Protein AF-A0A4P5WQZ4-F1 (afdb_monomer)

pLDDT: mean 79.52, std 13.86, range [36.66, 94.31]

Structure (mmCIF, N/CA/C/O backbone):
data_AF-A0A4P5WQZ4-F1
#
_entry.id   AF-A0A4P5WQZ4-F1
#
loop_
_atom_site.group_PDB
_atom_site.id
_atom_site.type_symbol
_atom_site.label_atom_id
_atom_site.label_alt_id
_atom_site.label_comp_id
_atom_site.label_asym_id
_atom_site.label_entity_id
_atom_site.label_seq_id
_atom_site.pdbx_PDB_ins_code
_atom_site.Cartn_x
_atom_site.Cartn_y
_atom_site.Cartn_z
_atom_site.occupancy
_atom_site.B_iso_or_equiv
_atom_site.auth_seq_id
_atom_site.auth_comp_id
_atom_site.auth_asym_id
_atom_site.auth_atom_id
_atom_site.pdbx_PDB_model_num
ATOM 1 N N . MET A 1 1 ? 10.683 0.291 11.479 1.00 67.38 1 MET A N 1
ATOM 2 C CA . MET A 1 1 ? 11.027 1.361 10.521 1.00 67.38 1 MET A CA 1
ATOM 3 C C . MET A 1 1 ? 11.778 0.705 9.379 1.00 67.38 1 MET A C 1
ATOM 5 O O . MET A 1 1 ? 12.686 -0.060 9.674 1.00 67.38 1 MET A O 1
ATOM 9 N N . LEU A 1 2 ? 11.354 0.900 8.131 1.00 77.06 2 LEU A N 1
ATOM 10 C CA . LEU A 1 2 ? 12.003 0.316 6.955 1.00 77.06 2 LEU A CA 1
ATOM 11 C C . LEU A 1 2 ? 12.646 1.435 6.130 1.00 77.06 2 LEU A C 1
ATOM 13 O O . LEU A 1 2 ? 11.936 2.336 5.678 1.00 77.06 2 LEU A O 1
ATOM 17 N N . HIS A 1 3 ? 13.962 1.367 5.954 1.00 73.44 3 HIS A N 1
ATOM 18 C CA . HIS A 1 3 ? 14.738 2.238 5.067 1.00 73.44 3 HIS A CA 1
ATOM 19 C C . HIS A 1 3 ? 14.885 1.608 3.675 1.00 73.44 3 HIS A C 1
ATOM 21 O O . HIS A 1 3 ? 14.530 0.447 3.486 1.00 73.44 3 HIS A O 1
ATOM 27 N N . ASP A 1 4 ? 15.341 2.392 2.697 1.00 62.53 4 ASP A N 1
ATOM 28 C CA . ASP A 1 4 ? 15.613 1.963 1.316 1.00 62.53 4 ASP A CA 1
ATOM 29 C C . ASP A 1 4 ? 14.402 1.410 0.552 1.00 62.53 4 ASP A C 1
ATOM 31 O O . ASP A 1 4 ? 14.519 0.695 -0.447 1.00 62.53 4 ASP A O 1
ATOM 35 N N . THR A 1 5 ? 13.199 1.808 0.974 1.00 59.41 5 THR A N 1
ATOM 36 C CA . THR A 1 5 ? 11.939 1.377 0.344 1.00 59.41 5 THR A CA 1
ATOM 37 C C . THR A 1 5 ? 11.738 1.934 -1.068 1.00 59.41 5 THR A C 1
ATOM 39 O O . THR A 1 5 ? 10.825 1.495 -1.764 1.00 59.41 5 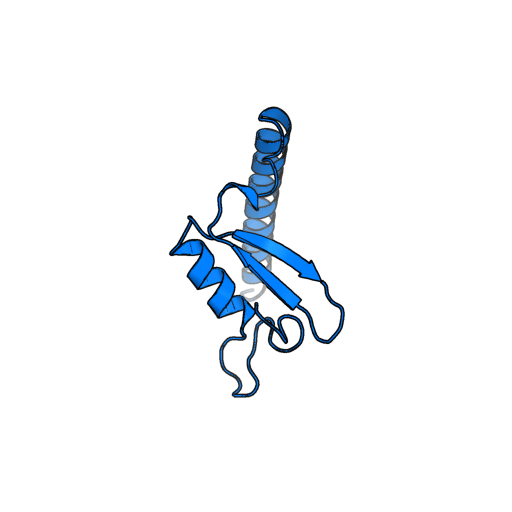THR A O 1
ATOM 42 N N . ARG A 1 6 ? 12.598 2.860 -1.518 1.00 62.22 6 ARG A N 1
ATOM 43 C CA . ARG A 1 6 ? 12.656 3.346 -2.905 1.00 62.22 6 ARG A CA 1
ATOM 44 C C . ARG A 1 6 ? 13.769 2.698 -3.733 1.00 62.22 6 ARG A C 1
ATOM 46 O O . ARG A 1 6 ? 13.624 2.647 -4.947 1.00 62.22 6 ARG A O 1
ATOM 53 N N . ILE A 1 7 ? 14.869 2.245 -3.131 1.00 56.38 7 ILE A N 1
ATOM 54 C CA . ILE A 1 7 ? 15.969 1.628 -3.897 1.00 56.38 7 ILE A CA 1
ATOM 55 C C . ILE A 1 7 ? 15.610 0.184 -4.251 1.00 56.38 7 ILE A C 1
ATOM 57 O O . ILE A 1 7 ? 15.745 -0.216 -5.403 1.00 56.38 7 ILE A O 1
ATOM 61 N N . PHE A 1 8 ? 15.060 -0.570 -3.298 1.00 59.66 8 PHE A N 1
ATOM 62 C CA . PHE A 1 8 ? 14.731 -1.985 -3.484 1.00 59.66 8 PHE A CA 1
ATOM 63 C C . PHE A 1 8 ? 13.217 -2.199 -3.539 1.00 59.66 8 PHE A C 1
ATOM 65 O O . PHE A 1 8 ? 12.628 -2.897 -2.713 1.00 59.66 8 PHE A O 1
ATOM 72 N N . VAL A 1 9 ? 12.561 -1.540 -4.499 1.00 62.69 9 VAL A N 1
ATOM 73 C CA . VAL A 1 9 ? 11.097 -1.586 -4.669 1.00 62.69 9 VAL A CA 1
ATOM 74 C C . VAL A 1 9 ? 10.666 -2.997 -5.063 1.00 62.69 9 VAL A C 1
ATOM 76 O O . VAL A 1 9 ? 9.964 -3.676 -4.320 1.00 62.69 9 VAL A O 1
ATOM 79 N N . GLU A 1 10 ? 11.109 -3.464 -6.226 1.00 66.06 10 GLU A N 1
ATOM 80 C CA . GLU A 1 10 ? 10.692 -4.766 -6.760 1.00 66.06 10 GLU A CA 1
ATOM 81 C C . GLU A 1 10 ? 11.853 -5.754 -6.856 1.00 66.06 10 GLU A C 1
ATOM 83 O O . GLU A 1 10 ? 11.624 -6.962 -6.848 1.00 66.06 10 GLU A O 1
ATOM 88 N N . ARG A 1 11 ? 13.094 -5.255 -6.832 1.00 72.81 11 ARG A N 1
ATOM 89 C CA . ARG A 1 11 ? 14.314 -6.056 -6.915 1.00 72.81 11 ARG A CA 1
ATOM 90 C C . ARG A 1 11 ? 15.314 -5.635 -5.838 1.00 72.81 11 ARG A C 1
ATOM 92 O O . ARG A 1 11 ? 15.504 -4.438 -5.649 1.00 72.81 11 ARG A O 1
ATOM 99 N N . GLY A 1 12 ? 15.877 -6.599 -5.118 1.00 73.88 12 GLY A N 1
ATOM 100 C CA . GLY A 1 12 ? 16.951 -6.442 -4.138 1.00 73.88 12 GLY A CA 1
ATOM 101 C C . GLY A 1 12 ? 18.329 -6.339 -4.798 1.00 73.88 12 GLY A C 1
ATOM 102 O O . GLY A 1 12 ? 18.467 -6.566 -6.001 1.00 73.88 12 GLY A O 1
ATOM 103 N N . GLU A 1 13 ? 19.350 -5.996 -4.011 1.00 68.12 13 GLU A N 1
ATOM 104 C CA . GLU A 1 13 ? 20.749 -5.879 -4.463 1.00 68.12 13 GLU A CA 1
ATOM 105 C C . GLU A 1 13 ? 21.325 -7.215 -4.955 1.00 68.12 13 GLU A C 1
ATOM 107 O O . GLU A 1 13 ? 22.114 -7.261 -5.893 1.00 68.12 13 GLU A O 1
ATOM 112 N N . ASP A 1 14 ? 20.849 -8.315 -4.374 1.00 76.00 14 ASP A N 1
ATOM 113 C CA . ASP A 1 14 ? 21.150 -9.700 -4.744 1.00 76.00 14 ASP A CA 1
ATOM 114 C C . ASP A 1 14 ? 20.408 -10.175 -6.010 1.00 76.00 14 ASP A C 1
ATOM 116 O O . ASP A 1 14 ? 20.553 -11.319 -6.443 1.00 76.00 14 ASP A O 1
ATOM 120 N N . GLY A 1 15 ? 19.589 -9.308 -6.613 1.00 74.44 15 GLY A N 1
ATOM 121 C CA . GLY A 1 15 ? 18.764 -9.623 -7.772 1.00 74.44 15 GLY A CA 1
ATOM 122 C C . GLY A 1 15 ? 17.449 -10.340 -7.449 1.00 74.44 15 GLY A C 1
ATOM 123 O O . GLY A 1 15 ? 16.679 -10.565 -8.391 1.00 74.44 15 GLY A O 1
ATOM 124 N N . GLY A 1 16 ? 17.177 -10.653 -6.174 1.00 79.06 16 GLY A N 1
ATOM 125 C CA . GLY A 1 16 ? 15.932 -11.248 -5.675 1.00 79.06 16 GLY A CA 1
ATOM 126 C C . GLY A 1 16 ? 14.804 -10.224 -5.470 1.00 79.06 16 GLY A C 1
ATOM 127 O O . GLY A 1 16 ? 14.939 -9.072 -5.878 1.00 79.06 16 GLY A O 1
ATOM 128 N N . PRO A 1 17 ? 13.655 -10.603 -4.878 1.00 79.12 17 PRO A N 1
ATOM 129 C CA . PRO A 1 17 ? 12.555 -9.674 -4.615 1.00 79.12 17 PRO A CA 1
ATOM 130 C C . PRO A 1 17 ? 12.943 -8.545 -3.650 1.00 79.12 17 PRO A C 1
ATOM 132 O O . PRO A 1 17 ? 13.518 -8.783 -2.592 1.00 79.12 17 PRO A O 1
ATOM 135 N N . GLY A 1 18 ? 12.576 -7.312 -3.999 1.00 81.94 18 GLY A N 1
ATOM 136 C CA . GLY A 1 18 ? 12.867 -6.127 -3.19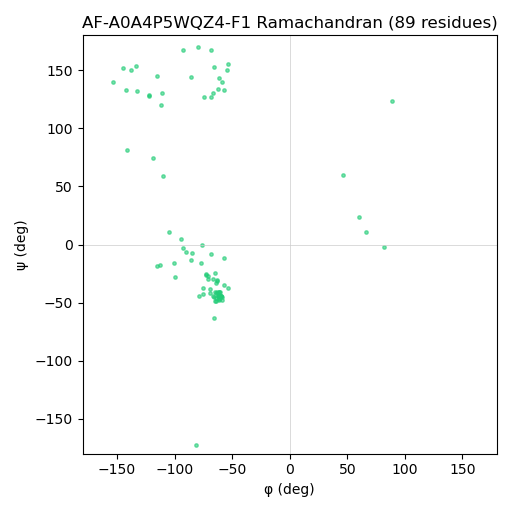0 1.00 81.94 18 GLY A CA 1
ATOM 137 C C . GLY A 1 18 ? 12.102 -6.059 -1.859 1.00 81.94 18 GLY A C 1
ATOM 138 O O . GLY A 1 18 ? 11.111 -6.758 -1.626 1.00 81.94 18 GLY A O 1
ATOM 139 N N . LEU A 1 19 ? 12.522 -5.139 -0.990 1.00 81.31 19 LEU A N 1
ATOM 140 C CA . LEU A 1 19 ? 11.962 -4.926 0.345 1.00 81.31 19 LEU A CA 1
ATOM 141 C C . LEU A 1 19 ? 10.455 -4.622 0.330 1.00 81.31 19 LEU A C 1
ATOM 143 O O . LEU A 1 19 ? 9.727 -5.067 1.221 1.00 81.31 19 LEU A O 1
ATOM 147 N N . LEU A 1 20 ? 9.949 -3.906 -0.684 1.00 81.31 20 LEU A N 1
ATOM 148 C CA . LEU A 1 20 ? 8.507 -3.652 -0.774 1.00 81.31 20 LEU A CA 1
ATOM 149 C C . LEU A 1 20 ? 7.707 -4.908 -1.130 1.00 81.31 20 LEU A C 1
ATOM 151 O O . LEU A 1 20 ? 6.553 -5.009 -0.713 1.00 81.31 20 LEU A O 1
ATOM 155 N N . VAL A 1 21 ? 8.286 -5.884 -1.832 1.00 85.44 21 VAL A N 1
ATOM 156 C CA . VAL A 1 21 ? 7.617 -7.169 -2.093 1.00 85.44 21 VAL A CA 1
ATOM 157 C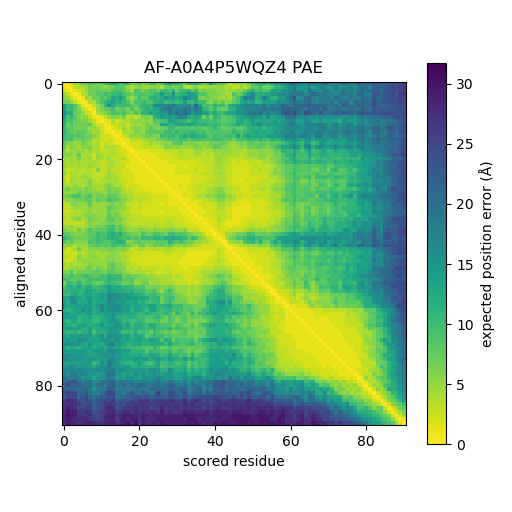 C . VAL A 1 21 ? 7.389 -7.910 -0.776 1.00 85.44 21 VAL A C 1
ATOM 159 O O . VAL A 1 21 ? 6.258 -8.308 -0.480 1.00 85.44 21 VAL A O 1
ATOM 162 N N . ALA A 1 22 ? 8.430 -8.005 0.055 1.00 85.25 22 ALA A N 1
ATOM 163 C CA . ALA A 1 22 ? 8.341 -8.609 1.382 1.00 85.25 22 ALA A CA 1
ATOM 164 C C . ALA A 1 22 ? 7.358 -7.849 2.287 1.00 85.25 22 ALA A C 1
ATOM 166 O O . ALA A 1 22 ? 6.495 -8.460 2.921 1.00 85.25 22 ALA A O 1
ATOM 167 N N . LEU A 1 23 ? 7.411 -6.512 2.290 1.00 87.94 23 LEU A N 1
ATOM 168 C CA . LEU A 1 23 ? 6.492 -5.686 3.074 1.00 87.94 23 LEU A CA 1
ATOM 169 C C . LEU A 1 23 ? 5.029 -5.885 2.648 1.00 87.94 23 LEU A C 1
ATOM 171 O O . LEU A 1 23 ? 4.152 -6.031 3.502 1.00 87.94 23 LEU A O 1
ATOM 175 N N . ARG A 1 24 ? 4.747 -5.934 1.337 1.00 88.19 24 ARG A N 1
ATOM 176 C CA . ARG A 1 24 ? 3.396 -6.207 0.813 1.00 88.19 24 ARG A CA 1
ATOM 177 C C . ARG A 1 24 ? 2.902 -7.589 1.250 1.00 88.19 24 ARG A C 1
ATOM 179 O O . ARG A 1 24 ? 1.722 -7.720 1.570 1.00 88.19 24 ARG A O 1
ATOM 186 N N . ALA A 1 25 ? 3.760 -8.609 1.234 1.00 89.38 25 ALA A N 1
ATOM 187 C CA . ALA A 1 25 ? 3.401 -9.955 1.683 1.00 89.38 25 ALA A CA 1
ATOM 188 C C . ALA A 1 25 ? 3.112 -9.981 3.194 1.00 89.38 25 ALA A C 1
ATOM 190 O O . ALA A 1 25 ? 2.072 -10.487 3.617 1.00 89.38 25 ALA A O 1
ATOM 191 N N . PHE A 1 26 ? 3.971 -9.342 3.991 1.00 91.31 26 PHE A N 1
ATOM 192 C CA . PHE A 1 26 ? 3.809 -9.230 5.439 1.00 91.31 26 PHE A CA 1
ATOM 193 C C . PHE A 1 26 ? 2.496 -8.537 5.827 1.00 91.31 26 PHE A C 1
ATOM 195 O O . PHE A 1 26 ? 1.743 -9.052 6.651 1.00 91.31 26 PHE A O 1
ATOM 202 N N . LEU A 1 27 ? 2.175 -7.397 5.206 1.00 91.25 27 LEU A N 1
ATOM 203 C CA . LEU A 1 27 ? 0.947 -6.652 5.509 1.00 91.25 27 LEU A CA 1
ATOM 204 C C . LEU A 1 27 ? -0.325 -7.412 5.103 1.00 91.25 27 LEU A C 1
ATOM 206 O O . LEU A 1 27 ? -1.351 -7.271 5.766 1.00 91.25 27 LEU A O 1
ATOM 210 N N . ARG A 1 28 ? -0.262 -8.254 4.061 1.00 89.44 28 ARG A N 1
ATOM 211 C CA . ARG A 1 28 ? -1.367 -9.159 3.697 1.00 89.44 28 ARG A CA 1
ATOM 212 C C . ARG A 1 28 ? -1.559 -10.275 4.721 1.00 89.44 28 ARG A C 1
ATOM 214 O O . ARG A 1 28 ? -2.695 -10.634 5.012 1.00 89.44 28 ARG A O 1
ATOM 221 N N . GLN A 1 29 ? -0.469 -10.810 5.267 1.00 94.31 29 GLN A N 1
ATOM 222 C CA . GLN A 1 29 ? -0.521 -11.881 6.261 1.00 94.31 29 GLN A CA 1
ATOM 223 C C . GLN A 1 29 ? -0.943 -11.369 7.647 1.00 94.31 29 GLN A C 1
ATOM 225 O O . GLN A 1 29 ? -1.694 -12.038 8.356 1.00 94.31 29 GLN A O 1
ATOM 230 N N . PHE A 1 30 ? -0.502 -10.170 8.035 1.00 92.56 30 PHE A N 1
ATOM 231 C CA . PHE A 1 30 ? -0.729 -9.615 9.367 1.00 92.56 30 PHE A CA 1
ATOM 232 C C . PHE A 1 30 ? -1.527 -8.308 9.327 1.00 92.56 30 PHE A C 1
ATOM 234 O O . PHE A 1 30 ? -1.011 -7.236 9.636 1.00 92.56 30 PHE A O 1
ATOM 241 N N . LEU A 1 31 ? -2.835 -8.422 9.074 1.00 86.62 31 LEU A N 1
ATOM 242 C CA . LEU A 1 31 ? -3.787 -7.304 8.901 1.00 86.62 31 LEU A CA 1
ATOM 243 C C . LEU A 1 31 ? -3.888 -6.314 10.081 1.00 86.62 31 LEU A C 1
ATOM 245 O O . LEU A 1 31 ? -4.506 -5.254 9.974 1.00 86.62 31 LEU A O 1
ATOM 249 N N . LYS A 1 32 ? -3.309 -6.646 11.241 1.00 89.44 32 LYS A N 1
ATOM 250 C CA . LYS A 1 32 ? -3.224 -5.711 12.372 1.00 89.44 32 LYS A CA 1
ATOM 251 C C . LYS A 1 32 ? -2.201 -4.602 12.121 1.00 89.44 32 LYS A C 1
ATOM 253 O O . LYS A 1 32 ? -2.371 -3.533 12.702 1.00 89.44 32 LYS A O 1
ATOM 258 N N . TRP A 1 33 ? -1.204 -4.841 11.275 1.00 91.94 33 TRP A N 1
ATOM 259 C CA . TRP A 1 33 ? -0.199 -3.860 10.887 1.00 91.94 33 TRP A CA 1
ATOM 260 C C . TRP A 1 33 ? -0.677 -3.008 9.716 1.00 91.94 33 TRP A C 1
ATOM 262 O O . TRP A 1 33 ? -1.344 -3.496 8.806 1.00 91.94 33 TRP A O 1
ATOM 272 N N . SER A 1 34 ? -0.304 -1.736 9.726 1.00 90.25 34 SER A N 1
ATOM 273 C CA . SER A 1 34 ? -0.580 -0.795 8.640 1.00 90.25 34 SER A CA 1
ATOM 274 C C . SER A 1 34 ? 0.575 0.180 8.477 1.00 90.25 34 SER A C 1
ATOM 276 O O . SER A 1 34 ? 1.268 0.487 9.446 1.00 90.25 34 SER A O 1
ATOM 278 N N . VAL A 1 35 ? 0.765 0.689 7.259 1.00 90.31 35 VAL A N 1
ATOM 279 C CA . VAL A 1 35 ? 1.658 1.826 7.008 1.00 90.31 35 VAL A CA 1
ATOM 280 C C . VAL A 1 35 ? 1.044 3.073 7.634 1.00 90.31 35 VAL A C 1
ATOM 282 O O . VAL A 1 35 ? -0.117 3.381 7.377 1.00 90.31 35 VAL A O 1
ATOM 285 N N . VAL A 1 36 ? 1.823 3.770 8.457 1.00 91.94 36 VAL A N 1
ATOM 286 C CA . VAL A 1 36 ? 1.405 5.000 9.155 1.00 91.94 36 VAL A CA 1
ATOM 287 C C . VAL A 1 36 ? 2.163 6.228 8.660 1.00 91.94 36 VAL A C 1
ATOM 289 O O . VAL A 1 36 ? 1.709 7.352 8.835 1.00 91.94 36 VAL A O 1
ATOM 292 N N . TYR A 1 37 ? 3.296 6.020 7.988 1.00 88.00 37 TYR A N 1
ATOM 293 C CA . TYR A 1 37 ? 4.055 7.078 7.337 1.00 88.00 37 TYR A CA 1
ATOM 294 C C . TYR A 1 37 ? 4.860 6.512 6.168 1.00 88.00 37 TYR A C 1
ATOM 296 O O . TYR A 1 37 ? 5.436 5.425 6.269 1.00 88.00 37 TYR A O 1
ATOM 304 N N . HIS A 1 38 ? 4.913 7.262 5.071 1.00 87.56 38 HIS A N 1
ATOM 305 C CA . HIS A 1 38 ? 5.758 6.961 3.925 1.00 87.56 38 HIS A CA 1
ATOM 306 C C . HIS A 1 38 ? 6.317 8.259 3.341 1.00 87.56 38 HIS A C 1
ATOM 308 O O . HIS A 1 38 ? 5.571 9.210 3.111 1.00 87.56 38 HIS A O 1
ATOM 314 N N . THR A 1 39 ? 7.619 8.290 3.076 1.00 86.38 39 THR A N 1
ATOM 315 C CA . THR A 1 39 ? 8.278 9.385 2.358 1.00 86.38 39 THR A CA 1
ATOM 316 C C . THR A 1 39 ? 9.276 8.828 1.362 1.00 86.38 39 THR A C 1
ATOM 318 O O . THR A 1 39 ? 9.865 7.771 1.577 1.00 86.38 39 THR A O 1
ATOM 321 N N . GLN A 1 40 ? 9.478 9.561 0.272 1.00 82.69 40 GLN A N 1
ATOM 322 C CA . GLN A 1 40 ? 10.458 9.226 -0.755 1.00 82.69 40 GLN A CA 1
ATOM 323 C C . GLN A 1 40 ? 11.841 9.847 -0.502 1.00 82.69 40 GLN A C 1
ATOM 325 O O . GLN A 1 40 ? 12.772 9.562 -1.256 1.00 82.69 40 GLN A O 1
ATOM 330 N N . ALA A 1 41 ? 11.974 10.700 0.519 1.00 79.94 41 ALA A N 1
ATOM 331 C CA . ALA A 1 41 ? 13.250 11.299 0.902 1.00 79.94 41 ALA A CA 1
ATOM 332 C C . ALA A 1 41 ? 14.236 10.234 1.417 1.00 79.94 41 ALA A C 1
ATOM 334 O O . ALA A 1 41 ? 13.807 9.208 1.947 1.00 79.94 41 ALA A O 1
ATOM 335 N N . ASN A 1 42 ? 15.543 10.490 1.268 1.00 69.19 42 ASN A N 1
ATOM 336 C CA . ASN A 1 42 ? 16.637 9.632 1.751 1.00 69.19 42 ASN A CA 1
ATOM 337 C C . ASN A 1 42 ? 16.423 8.146 1.424 1.00 69.19 42 ASN A C 1
ATOM 339 O O . ASN A 1 42 ? 16.302 7.318 2.322 1.00 69.19 42 ASN A O 1
ATOM 343 N N . HIS A 1 43 ? 16.314 7.826 0.131 1.00 71.25 43 HIS A N 1
ATOM 344 C CA . HIS A 1 43 ? 16.168 6.449 -0.367 1.00 71.25 43 HIS A CA 1
ATOM 345 C C . HIS A 1 43 ? 14.857 5.738 0.022 1.00 71.25 43 HIS A C 1
ATOM 347 O O . HIS A 1 43 ? 14.654 4.562 -0.283 1.00 71.25 43 HIS A O 1
ATOM 353 N N . GLY A 1 44 ? 13.899 6.486 0.568 1.00 78.88 44 GLY A N 1
ATOM 354 C CA . GLY A 1 44 ? 12.555 6.023 0.869 1.00 78.88 44 GLY A CA 1
ATOM 355 C C . GLY A 1 44 ? 12.448 5.424 2.265 1.00 78.88 44 GLY A C 1
ATOM 356 O O . GLY A 1 44 ? 13.098 4.432 2.590 1.00 78.88 44 GLY A O 1
ATOM 357 N N . LEU A 1 45 ? 11.539 5.964 3.067 1.00 85.06 45 LEU A N 1
ATOM 358 C CA . LEU A 1 45 ? 11.271 5.519 4.428 1.00 85.06 45 LEU A CA 1
ATOM 359 C C . LEU A 1 45 ? 9.801 5.130 4.564 1.00 85.06 45 LEU A C 1
ATOM 361 O O . LEU A 1 45 ? 8.909 5.923 4.266 1.00 85.06 45 LEU A O 1
ATOM 365 N N . THR A 1 46 ? 9.559 3.924 5.075 1.00 88.94 46 THR A N 1
ATOM 366 C CA . THR A 1 46 ? 8.220 3.446 5.429 1.00 88.94 46 THR A CA 1
ATOM 367 C C . THR A 1 46 ? 8.161 3.055 6.902 1.00 88.94 46 THR A C 1
ATOM 369 O O . THR A 1 46 ? 8.971 2.266 7.396 1.00 88.94 46 THR A O 1
ATOM 372 N N . VAL A 1 47 ? 7.172 3.582 7.621 1.00 89.50 47 VAL A N 1
ATOM 373 C CA . VAL A 1 47 ? 6.888 3.224 9.015 1.00 89.50 47 VAL A CA 1
ATOM 374 C C . VAL A 1 47 ? 5.578 2.450 9.062 1.00 89.50 47 VAL A C 1
ATOM 376 O O . VAL A 1 47 ? 4.570 2.885 8.505 1.00 89.50 47 VAL A O 1
ATOM 379 N N . ILE A 1 48 ? 5.598 1.304 9.741 1.00 92.69 48 ILE A N 1
ATOM 380 C 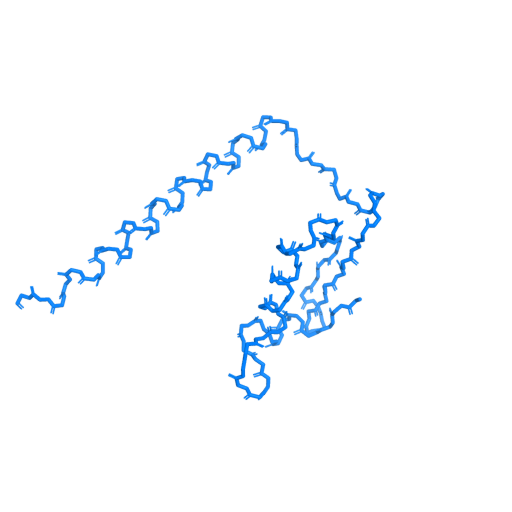CA . ILE A 1 48 ? 4.414 0.495 10.029 1.00 92.69 48 ILE A CA 1
ATOM 381 C C . ILE A 1 48 ? 4.160 0.457 11.533 1.00 92.69 48 ILE A C 1
ATOM 383 O O . ILE A 1 48 ? 5.111 0.419 12.315 1.00 92.69 48 ILE A O 1
ATOM 387 N N . SER A 1 49 ? 2.889 0.426 11.923 1.00 92.81 49 SER A N 1
ATOM 388 C CA . SER A 1 49 ? 2.460 0.260 13.315 1.00 92.81 49 SER A CA 1
ATOM 389 C C . SER A 1 49 ? 1.341 -0.772 13.418 1.00 92.81 49 SER A C 1
ATOM 391 O O . SER A 1 49 ? 0.591 -1.002 12.464 1.00 92.81 49 SER A O 1
ATOM 393 N N . ARG A 1 50 ? 1.249 -1.407 14.588 1.00 92.88 50 ARG A N 1
ATOM 394 C CA . ARG A 1 50 ? 0.145 -2.291 14.991 1.00 92.88 50 ARG A CA 1
ATOM 395 C C . ARG A 1 50 ? -0.841 -1.580 15.922 1.00 92.88 50 ARG A C 1
ATOM 397 O O . ARG A 1 50 ? -1.939 -2.096 16.133 1.00 92.88 50 ARG A O 1
ATOM 404 N N . ASP A 1 51 ? -0.452 -0.444 16.498 1.00 91.56 51 ASP A N 1
ATOM 405 C CA . ASP A 1 51 ? -1.305 0.318 17.404 1.00 91.56 51 ASP A CA 1
ATOM 406 C C . ASP A 1 51 ? -2.494 0.889 16.624 1.00 91.56 51 ASP A C 1
ATOM 408 O O . ASP A 1 51 ? -2.337 1.483 15.558 1.00 91.56 51 ASP A O 1
ATOM 412 N N . SER A 1 52 ? -3.704 0.685 17.139 1.00 86.00 52 SER A N 1
ATOM 413 C CA . SER A 1 52 ? -4.920 1.215 16.526 1.00 86.00 52 SER A CA 1
ATOM 414 C C . SER A 1 52 ? -4.972 2.741 16.525 1.00 86.00 52 SER A C 1
ATOM 416 O O . SER A 1 52 ? -5.665 3.303 15.683 1.00 86.00 52 SER A O 1
ATOM 418 N N . ARG A 1 53 ? -4.258 3.402 17.443 1.00 88.00 53 ARG A N 1
ATOM 419 C CA . ARG A 1 53 ? -4.213 4.868 17.561 1.00 88.00 53 ARG A CA 1
ATOM 420 C C . ARG A 1 53 ? -3.407 5.528 16.447 1.00 88.00 53 ARG A C 1
ATOM 422 O O . ARG A 1 53 ? -3.704 6.657 16.084 1.00 88.00 53 ARG A O 1
ATOM 429 N N . ASP A 1 54 ? -2.446 4.806 15.876 1.00 87.50 54 ASP A N 1
ATOM 430 C CA . ASP A 1 54 ? -1.617 5.306 14.776 1.00 87.50 54 ASP A CA 1
ATOM 431 C C . ASP A 1 54 ? -2.292 5.115 13.410 1.00 87.50 54 ASP A C 1
ATOM 433 O O . ASP A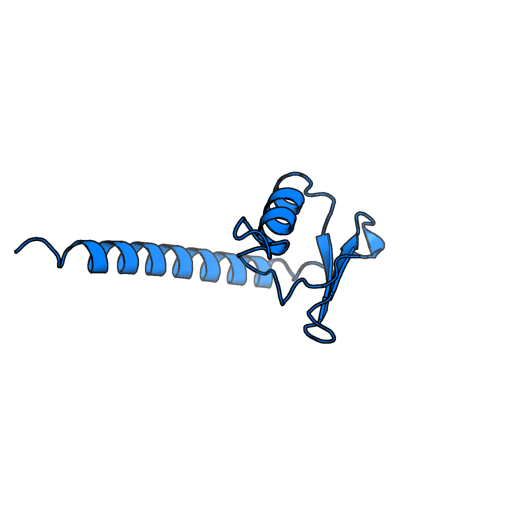 1 54 ? -1.775 5.560 12.382 1.00 87.50 54 ASP A O 1
ATOM 437 N N . LYS A 1 55 ? -3.428 4.405 13.362 1.00 83.00 55 LYS A N 1
ATOM 438 C CA . LYS A 1 55 ? -4.110 4.119 12.102 1.00 83.00 55 LYS A CA 1
ATOM 439 C C . LYS A 1 55 ? -4.816 5.374 11.601 1.00 83.00 55 LYS A C 1
ATOM 441 O O . LYS A 1 55 ? -5.636 5.930 12.333 1.00 83.00 55 LYS A O 1
ATOM 446 N N . PRO A 1 56 ? -4.573 5.790 10.346 1.00 77.75 56 PRO A N 1
ATOM 447 C CA . PRO A 1 56 ? -5.343 6.874 9.763 1.00 77.75 56 PRO A CA 1
ATOM 448 C C . PRO A 1 56 ? -6.827 6.504 9.766 1.00 77.75 56 PRO A C 1
ATOM 450 O O . PRO A 1 56 ? -7.199 5.353 9.512 1.00 77.75 56 PRO A O 1
ATOM 453 N N . ALA A 1 57 ? -7.673 7.489 10.068 1.00 81.75 57 ALA A N 1
ATOM 454 C CA . ALA A 1 57 ? -9.112 7.301 10.041 1.00 81.75 57 ALA A CA 1
ATOM 455 C C . ALA A 1 57 ? -9.537 6.823 8.649 1.00 81.75 57 ALA A C 1
ATOM 457 O O . ALA A 1 57 ? -9.112 7.371 7.627 1.00 81.75 57 ALA A O 1
ATOM 458 N N . LEU A 1 58 ? -10.376 5.787 8.612 1.00 82.56 58 LEU A N 1
ATOM 459 C CA . LEU A 1 58 ? -10.921 5.312 7.351 1.00 82.56 58 LEU A CA 1
ATOM 460 C C . LEU A 1 58 ? -11.738 6.433 6.695 1.00 82.56 58 LEU A C 1
ATOM 462 O O . LEU A 1 58 ? -12.448 7.163 7.395 1.00 82.56 58 LEU A O 1
ATOM 466 N N . PRO A 1 59 ? -11.695 6.548 5.358 1.00 82.88 59 PRO A N 1
ATOM 467 C CA . PRO A 1 59 ? -12.626 7.402 4.644 1.00 82.88 59 PRO A CA 1
ATOM 468 C C . PRO A 1 59 ? -14.066 7.028 5.014 1.00 82.88 59 PRO A C 1
ATOM 470 O O . PRO A 1 59 ? -14.369 5.864 5.294 1.00 82.88 59 PRO A O 1
ATOM 473 N N . GLY A 1 60 ? -14.974 8.005 4.976 1.00 91.19 60 GLY A N 1
ATOM 474 C CA . GLY A 1 60 ? -16.397 7.745 5.192 1.00 91.19 60 GLY A CA 1
ATOM 475 C C . GLY A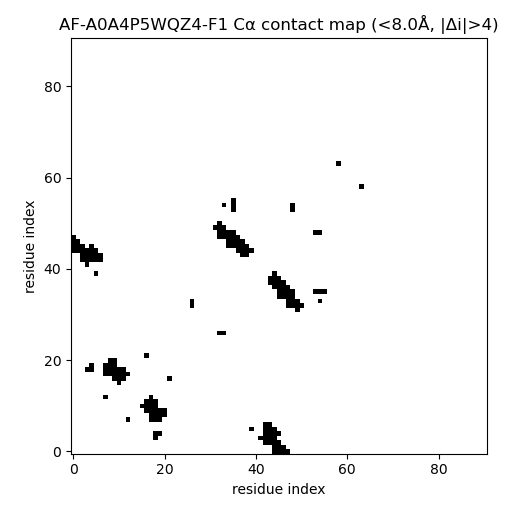 1 60 ? -16.930 6.644 4.263 1.00 91.19 60 GLY A C 1
ATOM 476 O O . GLY A 1 60 ? -16.396 6.406 3.177 1.00 91.19 60 GLY A O 1
ATOM 477 N N . ARG A 1 61 ? -18.016 5.974 4.673 1.00 93.06 61 ARG A N 1
ATOM 478 C CA . ARG A 1 61 ? -18.580 4.809 3.955 1.00 93.06 61 ARG A CA 1
ATOM 479 C C . ARG A 1 61 ? -18.861 5.081 2.472 1.00 93.06 61 ARG A C 1
ATOM 481 O O . ARG A 1 61 ? -18.617 4.212 1.642 1.00 93.06 61 ARG A O 1
ATOM 488 N N . ILE A 1 62 ? -19.320 6.290 2.143 1.00 92.19 62 ILE A N 1
ATOM 489 C CA . ILE A 1 62 ? -19.593 6.713 0.761 1.00 92.19 62 ILE A CA 1
ATOM 490 C C . ILE A 1 62 ? -18.296 6.758 -0.057 1.00 92.19 62 ILE A C 1
ATOM 492 O O . ILE A 1 62 ? -18.221 6.172 -1.135 1.00 92.19 62 ILE A O 1
ATOM 496 N N . THR A 1 63 ? -17.246 7.384 0.477 1.00 91.38 63 THR A N 1
ATOM 497 C CA . THR A 1 63 ? -15.929 7.450 -0.171 1.00 91.38 63 THR A CA 1
ATOM 498 C C . THR A 1 63 ? -15.332 6.059 -0.365 1.00 91.38 63 THR A C 1
ATOM 500 O O . THR A 1 63 ? -14.789 5.764 -1.426 1.00 91.38 63 THR A O 1
ATOM 503 N N . MET A 1 64 ? -15.476 5.173 0.623 1.00 90.88 64 MET A N 1
ATOM 504 C CA . MET A 1 64 ? -15.034 3.780 0.509 1.00 90.88 64 MET A CA 1
ATOM 505 C C . MET A 1 64 ? -15.747 3.034 -0.627 1.00 90.88 64 MET A C 1
ATOM 507 O O . MET A 1 64 ? -15.085 2.355 -1.409 1.00 90.88 64 MET A O 1
ATOM 511 N N . ALA A 1 65 ? -17.068 3.189 -0.766 1.00 89.88 65 ALA A N 1
ATOM 512 C CA . ALA A 1 65 ? -17.832 2.567 -1.851 1.00 89.88 65 ALA A CA 1
ATOM 513 C C . ALA A 1 65 ? -17.417 3.097 -3.237 1.00 89.88 65 ALA A C 1
ATOM 515 O O . ALA A 1 65 ? -17.239 2.318 -4.179 1.00 89.88 65 ALA A O 1
ATOM 516 N N . ALA A 1 66 ? -17.196 4.410 -3.355 1.00 93.88 66 ALA A N 1
ATOM 517 C CA . ALA A 1 66 ? -16.693 5.023 -4.583 1.00 93.88 66 ALA A CA 1
ATOM 518 C C . ALA A 1 66 ? -15.290 4.500 -4.947 1.00 93.88 66 ALA A C 1
ATOM 520 O O . ALA A 1 66 ? -15.045 4.128 -6.097 1.00 93.88 66 ALA A O 1
ATOM 521 N N . ASN A 1 67 ? -14.391 4.401 -3.960 1.00 89.88 67 ASN A N 1
ATOM 522 C CA . ASN A 1 67 ? -13.045 3.857 -4.145 1.00 89.88 67 ASN A CA 1
ATOM 523 C C . ASN A 1 67 ? -13.078 2.389 -4.589 1.00 89.88 67 ASN A C 1
ATOM 525 O O . ASN A 1 67 ? -12.349 2.019 -5.508 1.00 89.88 67 ASN A O 1
ATOM 529 N N . LEU A 1 68 ? -13.943 1.570 -3.982 1.00 90.62 68 LEU A N 1
ATOM 530 C CA . LEU A 1 68 ? -14.112 0.168 -4.366 1.00 90.62 68 LEU A CA 1
ATOM 531 C C . LEU A 1 68 ? -14.591 0.041 -5.815 1.00 90.62 68 LEU A C 1
ATOM 533 O O . LEU A 1 68 ? -14.006 -0.711 -6.590 1.00 90.62 68 LEU A O 1
ATOM 537 N N . THR A 1 69 ? -15.614 0.808 -6.195 1.00 92.12 69 THR A N 1
ATOM 538 C CA . THR A 1 69 ? -16.169 0.788 -7.559 1.00 92.12 69 THR A CA 1
ATOM 539 C C . THR A 1 69 ? -15.100 1.152 -8.588 1.00 92.12 69 THR A C 1
ATOM 541 O O . THR A 1 69 ? -14.928 0.454 -9.587 1.00 92.12 69 THR A O 1
ATOM 544 N N . ARG A 1 70 ? -14.322 2.207 -8.310 1.00 92.62 70 ARG A N 1
ATOM 545 C CA . ARG A 1 70 ? -13.196 2.616 -9.157 1.00 92.62 70 ARG A CA 1
ATOM 546 C C . ARG A 1 70 ? -12.143 1.510 -9.279 1.00 92.62 70 ARG A C 1
ATOM 548 O O . ARG A 1 70 ? -11.676 1.253 -10.384 1.00 92.62 70 ARG A O 1
ATOM 555 N N . ALA A 1 71 ? -11.782 0.859 -8.173 1.00 88.94 71 ALA A N 1
ATOM 556 C CA . ALA A 1 71 ? -10.782 -0.208 -8.172 1.00 88.94 71 ALA A CA 1
ATOM 557 C C . ALA A 1 71 ? -11.234 -1.434 -8.982 1.00 88.94 71 ALA A C 1
ATOM 559 O O . ALA A 1 71 ? -10.445 -1.986 -9.745 1.00 88.94 71 ALA A O 1
ATOM 560 N N . VAL A 1 72 ? -12.507 -1.829 -8.868 1.00 92.25 72 VAL A N 1
ATOM 561 C CA . VAL A 1 72 ? -13.077 -2.931 -9.660 1.00 92.25 72 VAL A CA 1
ATOM 562 C C . VAL A 1 72 ? -13.077 -2.590 -11.151 1.00 92.25 72 VAL A C 1
ATOM 564 O O . VAL A 1 72 ? -12.644 -3.411 -11.956 1.00 92.25 72 VAL A O 1
ATOM 567 N N . ALA A 1 73 ? -13.504 -1.380 -11.523 1.00 91.19 73 ALA A N 1
ATOM 568 C CA . ALA A 1 73 ? -13.496 -0.941 -12.918 1.00 91.19 73 ALA A CA 1
ATOM 569 C C . ALA A 1 73 ? -12.081 -0.962 -13.523 1.00 91.19 73 ALA A C 1
ATOM 571 O O . ALA A 1 73 ? -11.896 -1.482 -14.622 1.00 91.19 73 ALA A O 1
ATOM 572 N N . ALA A 1 74 ? -11.083 -0.461 -12.784 1.00 88.00 74 ALA A N 1
ATOM 573 C CA . ALA A 1 74 ? -9.685 -0.498 -13.209 1.00 88.00 74 ALA A CA 1
ATOM 574 C C . ALA A 1 74 ? -9.184 -1.941 -13.387 1.00 88.00 74 ALA A C 1
ATOM 576 O O . ALA A 1 74 ? -8.627 -2.274 -14.426 1.00 88.00 74 ALA A O 1
ATOM 577 N N . HIS A 1 75 ? -9.476 -2.827 -12.429 1.00 85.06 75 HIS A N 1
ATOM 578 C CA . HIS A 1 75 ? -9.065 -4.230 -12.502 1.00 85.06 75 HIS A CA 1
ATOM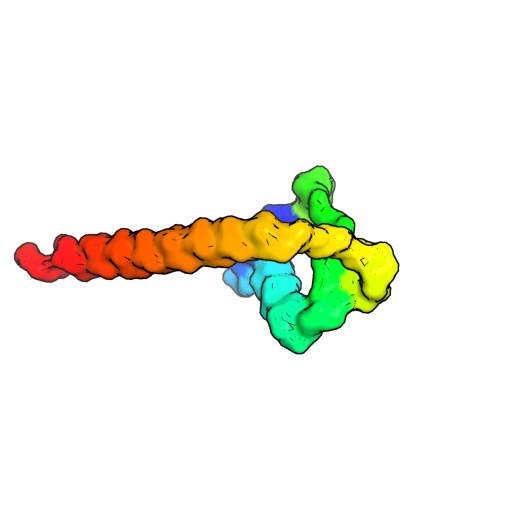 579 C C . HIS A 1 75 ? -9.640 -4.960 -13.726 1.00 85.06 75 HIS A C 1
ATOM 581 O O . HIS A 1 75 ? -8.943 -5.740 -14.377 1.00 85.06 75 HIS A O 1
ATOM 587 N N . VAL A 1 76 ? -10.907 -4.697 -14.062 1.00 90.38 76 VAL A N 1
ATOM 588 C CA . VAL A 1 76 ? -11.536 -5.266 -15.261 1.00 90.38 76 VAL A CA 1
ATOM 589 C C . VAL A 1 76 ? -10.885 -4.715 -16.531 1.00 90.38 76 VAL A C 1
ATOM 591 O O . VAL A 1 76 ? -10.586 -5.497 -17.431 1.00 90.38 76 VAL A O 1
ATOM 594 N N . ALA A 1 77 ? -10.633 -3.405 -16.606 1.00 87.69 77 ALA A N 1
ATOM 595 C CA . ALA A 1 77 ? -9.987 -2.780 -17.761 1.00 87.69 77 ALA A CA 1
ATOM 596 C C . ALA A 1 77 ? -8.568 -3.326 -18.002 1.00 87.69 77 ALA A C 1
ATOM 598 O O . ALA A 1 77 ? -8.260 -3.741 -19.122 1.00 87.69 77 ALA A O 1
ATOM 599 N N . ASP A 1 78 ? -7.754 -3.424 -16.948 1.00 83.75 78 ASP A N 1
ATOM 600 C CA . ASP A 1 78 ? -6.403 -3.993 -17.012 1.00 83.75 78 ASP A CA 1
ATOM 601 C C . ASP A 1 78 ? -6.445 -5.453 -17.497 1.00 83.75 78 ASP A C 1
ATOM 603 O O . ASP A 1 78 ? -5.696 -5.853 -18.393 1.00 83.75 78 ASP A O 1
ATOM 607 N N . GLY A 1 79 ? -7.383 -6.254 -16.973 1.00 78.88 79 GLY A N 1
ATOM 608 C CA . GLY A 1 79 ? -7.577 -7.644 -17.395 1.00 78.88 79 GLY A CA 1
ATOM 609 C C . GLY A 1 79 ? -8.000 -7.797 -18.863 1.00 78.88 79 GLY A C 1
ATOM 610 O O . GLY A 1 79 ? -7.632 -8.781 -19.510 1.00 78.88 79 GLY A O 1
ATOM 611 N N . GLN A 1 80 ? -8.746 -6.835 -19.413 1.00 74.56 80 GLN A N 1
ATOM 612 C CA . GLN A 1 80 ? -9.124 -6.804 -20.833 1.00 74.56 80 GLN A CA 1
ATOM 613 C C . GLN A 1 80 ? -7.951 -6.374 -21.726 1.00 74.56 80 GLN A C 1
ATOM 615 O O . GLN A 1 80 ? -7.702 -7.000 -22.757 1.00 74.56 80 GLN A O 1
ATOM 620 N N . GLN A 1 81 ? -7.177 -5.362 -21.322 1.00 68.38 81 GLN A N 1
ATOM 621 C CA . GLN A 1 81 ? -5.985 -4.944 -22.068 1.00 68.38 81 GLN A CA 1
ATOM 622 C C . GLN A 1 81 ? -4.925 -6.048 -22.120 1.00 68.38 81 GLN A C 1
ATOM 624 O O . GLN A 1 81 ? -4.360 -6.286 -23.190 1.00 68.38 81 GLN A O 1
ATOM 629 N N . SER A 1 82 ? -4.697 -6.769 -21.018 1.00 58.56 82 SER A N 1
ATOM 630 C CA . SER A 1 82 ? -3.748 -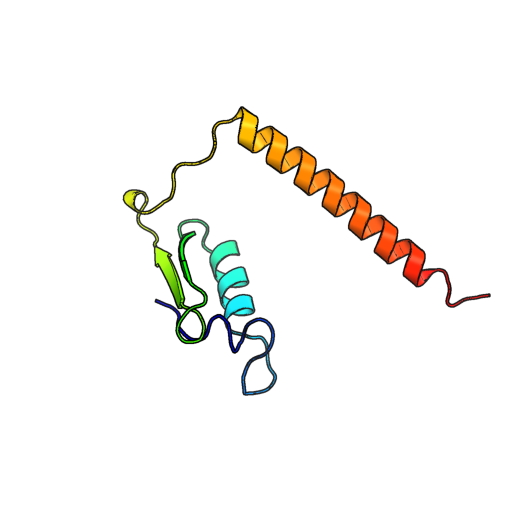7.890 -20.996 1.00 58.56 82 SER A CA 1
ATOM 631 C C . SER A 1 82 ? -4.172 -9.039 -21.921 1.00 58.56 82 SER A C 1
ATOM 633 O O . SER A 1 82 ? -3.319 -9.680 -22.531 1.00 58.56 82 SER A O 1
ATOM 635 N N . ARG A 1 83 ? -5.483 -9.275 -22.080 1.00 57.09 83 ARG A N 1
ATOM 636 C CA . ARG A 1 83 ? -6.023 -10.258 -23.036 1.00 57.09 83 ARG A CA 1
ATOM 637 C C . ARG A 1 83 ? -5.833 -9.828 -24.490 1.00 57.09 83 ARG A C 1
ATOM 639 O O . ARG A 1 83 ? -5.432 -10.645 -25.313 1.00 57.09 83 ARG A O 1
ATOM 646 N N . ASN A 1 84 ? -6.054 -8.553 -24.800 1.00 56.94 84 ASN A N 1
ATOM 647 C CA . ASN A 1 84 ? -5.951 -8.054 -26.173 1.00 56.94 84 ASN A CA 1
ATOM 648 C C . ASN A 1 84 ? -4.500 -7.997 -26.688 1.00 56.94 84 ASN A C 1
ATOM 650 O O . ASN A 1 84 ? -4.275 -8.225 -27.873 1.00 56.94 84 ASN A O 1
ATOM 654 N N . HIS A 1 85 ? -3.506 -7.786 -25.817 1.00 53.53 85 HIS A N 1
ATOM 655 C CA . HIS A 1 85 ? -2.085 -7.834 -26.204 1.00 53.53 85 HIS A CA 1
ATOM 656 C C . HIS A 1 85 ? -1.537 -9.265 -26.372 1.00 53.53 85 HIS A C 1
ATOM 658 O O . HIS A 1 85 ? -0.497 -9.445 -26.999 1.00 53.53 85 HIS A O 1
ATOM 664 N N . GLY A 1 86 ? -2.232 -10.289 -25.859 1.00 49.00 86 GLY A N 1
ATOM 665 C CA . GLY A 1 86 ? -1.889 -11.701 -26.078 1.00 49.00 86 GLY A CA 1
ATOM 666 C C . GLY A 1 86 ? -2.463 -12.304 -27.367 1.00 49.00 86 GLY A C 1
ATOM 667 O O . GLY A 1 86 ? -2.028 -13.372 -27.783 1.00 49.00 86 GLY A O 1
ATOM 668 N N . SER A 1 87 ? -3.419 -11.630 -28.018 1.00 46.94 87 SER A N 1
ATOM 669 C CA . SER A 1 87 ? -4.108 -12.138 -29.217 1.00 46.94 87 SER A CA 1
ATOM 670 C C . SER A 1 87 ? -3.473 -11.696 -30.545 1.00 46.94 87 SER A C 1
ATOM 672 O O . SER A 1 87 ? -3.939 -12.117 -31.599 1.00 46.94 87 SER A O 1
ATOM 674 N N . ALA A 1 88 ? -2.425 -10.865 -30.525 1.00 48.75 88 ALA A N 1
ATOM 675 C CA . ALA A 1 88 ? -1.769 -10.350 -31.735 1.00 48.75 88 ALA A CA 1
ATOM 676 C C . ALA A 1 88 ? -0.539 -11.170 -32.190 1.00 48.75 88 ALA A C 1
ATOM 678 O O . ALA A 1 88 ? 0.134 -10.778 -33.136 1.00 48.75 88 ALA A O 1
ATOM 679 N N . ALA A 1 89 ? -0.228 -12.294 -31.531 1.00 48.72 89 ALA A N 1
ATOM 680 C CA . ALA A 1 89 ? 0.945 -13.130 -31.834 1.00 48.72 89 ALA A CA 1
ATOM 681 C C . ALA A 1 89 ? 0.620 -14.443 -32.580 1.00 48.72 89 ALA A C 1
ATOM 683 O O . ALA A 1 89 ? 1.481 -15.309 -32.700 1.00 48.72 89 ALA A O 1
ATOM 684 N N . THR A 1 90 ? -0.609 -14.619 -33.069 1.00 46.62 90 THR A N 1
ATOM 685 C CA . THR A 1 90 ? -1.014 -15.783 -33.881 1.00 46.62 90 THR A CA 1
ATOM 686 C C . THR A 1 90 ? -1.958 -15.345 -34.998 1.00 46.62 90 THR A C 1
ATOM 688 O O . THR A 1 90 ? -3.175 -15.447 -34.879 1.00 46.62 90 THR A O 1
ATOM 691 N N . ALA A 1 91 ? -1.382 -14.824 -36.078 1.00 36.66 91 ALA A N 1
ATOM 692 C CA . ALA A 1 91 ? -1.998 -14.753 -37.400 1.00 36.66 91 ALA A CA 1
ATOM 693 C C . ALA A 1 91 ? -0.889 -14.789 -38.453 1.00 36.66 91 ALA A C 1
ATOM 695 O O . ALA A 1 91 ? 0.122 -14.080 -38.242 1.00 36.66 91 ALA A O 1
#

Foldseek 3Di:
DDALCQVQVQADPVRHGGPVVVVVVVCVVPVLKDWLDWDPPPNIDTDIDSDPVSDDDDDPPVVVVVVVVVVVVVVVVVVVVVVVVVPPPDD

Solvent-accessible surface area (backbone atoms only — not comparable to full-atom values): 5311 Å² total; per-residue (Å²): 119,43,71,41,48,59,71,18,38,68,41,31,96,88,70,46,74,3,61,42,50,56,49,54,52,48,44,68,74,40,72,66,41,43,78,64,46,76,47,76,62,88,49,6,38,39,34,66,44,61,56,76,85,62,51,76,80,77,70,56,73,68,57,47,53,54,53,50,54,52,52,5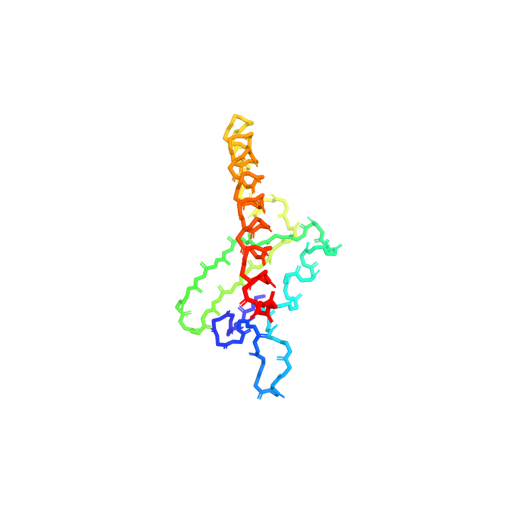2,53,50,53,53,50,54,56,50,52,59,51,60,71,66,62,75,82,75,129

Sequence (91 aa):
MLHDTRIFVERGEDGGPGLLVALRAFLRQFLKWSVVYHTQANHGLTVISRDSRDKPALPGRITMAANLTRAVAAHVADGQQSRNHGSAATA

Secondary structure (DSSP, 8-state):
-B--TTTSSSB-TTSSB-HHHHHHHHHHH-TT-EEEEEE-STT-EEEEE--GGGSPPPPPHHHHHHHHHHHHHHHHHHHHHHHHHHSSS--

Mean predicted aligned error: 10.64 Å

Radius of gyration: 17.73 Å; Cα contacts (8 Å, |Δi|>4): 87; chains: 1; bounding box: 41×27×55 Å